Protein AF-A0A370IIJ2-F1 (afdb_monomer_lite)

Secondary structure (DSSP, 8-state):
-----------GGGGSSHHHHHHHHHHHHHHHHHHHHHHHHHHTTT-HHHHHHHHHHHHHHHHHHHHHHHHHHHHT-

Organism: NCBI:txid1236180

Sequence (77 aa):
MGRRREGGTVPADDYLDATTAAFVGVFVAGLFGFAALLAYVAGGDVLPAVRALSGALAGLGAVFLLLALVAAALLAR

pLDDT: mean 89.7, std 13.2, range [48.16, 98.5]

Radius of gyration: 19.51 Å; chains: 1; bounding box: 49×41×44 Å

Foldseek 3Di:
DDDDPPDPDDPPCVCQALVNLQVVLLVQLVVLQVVLVVLCVVALVPDVVSVVSSVVSNVVSVVSNVVSNVSSVVRVD

Structure (mmCIF, N/CA/C/O backbone):
data_AF-A0A370IIJ2-F1
#
_entry.id   AF-A0A370IIJ2-F1
#
loop_
_atom_site.group_PDB
_atom_site.id
_atom_site.type_symbol
_atom_site.label_atom_id
_atom_site.label_alt_id
_atom_site.label_comp_id
_atom_site.label_asym_id
_atom_site.label_entity_id
_atom_site.label_seq_id
_atom_site.pdbx_PDB_ins_code
_atom_site.Cartn_x
_atom_site.Cartn_y
_atom_site.Cartn_z
_atom_site.occupancy
_atom_site.B_iso_or_equiv
_atom_site.auth_seq_id
_atom_site.auth_comp_id
_atom_site.auth_asy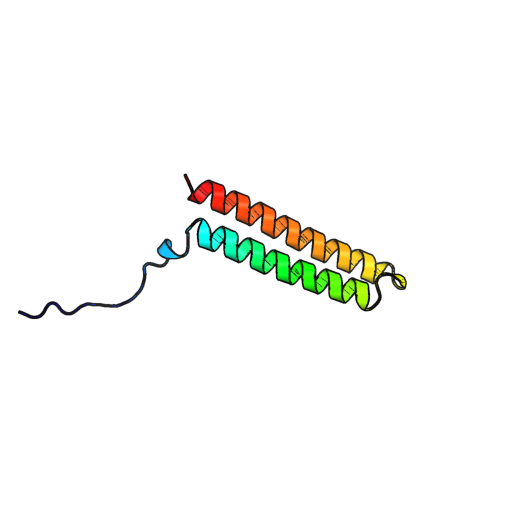m_id
_atom_site.auth_atom_id
_atom_site.pdbx_PDB_model_num
ATOM 1 N N . MET A 1 1 ? 31.278 -34.442 -28.050 1.00 48.16 1 MET A N 1
ATOM 2 C CA . MET A 1 1 ? 31.862 -33.331 -27.268 1.00 48.16 1 MET A CA 1
ATOM 3 C C . MET A 1 1 ? 30.715 -32.605 -26.572 1.00 48.16 1 MET A C 1
ATOM 5 O O . MET A 1 1 ? 30.036 -31.793 -27.185 1.00 48.16 1 MET A O 1
ATOM 9 N N . GLY A 1 2 ? 30.373 -33.040 -25.357 1.00 48.38 2 GLY A N 1
ATOM 10 C CA . GLY A 1 2 ? 29.196 -32.559 -24.631 1.00 48.38 2 GLY A CA 1
ATOM 11 C C . GLY A 1 2 ? 29.497 -31.246 -23.921 1.00 48.38 2 GLY A C 1
ATOM 12 O O . GLY A 1 2 ? 30.301 -31.227 -22.994 1.00 48.38 2 GLY A O 1
ATOM 13 N N . ARG A 1 3 ? 28.848 -30.156 -24.341 1.00 64.31 3 ARG A N 1
ATOM 14 C CA . ARG A 1 3 ? 28.799 -28.930 -23.540 1.00 64.31 3 ARG A CA 1
ATOM 15 C C . ARG A 1 3 ? 27.897 -29.198 -22.338 1.00 64.31 3 ARG A C 1
ATOM 17 O O . ARG A 1 3 ? 26.678 -29.272 -22.486 1.00 64.31 3 ARG A O 1
ATOM 24 N N . ARG A 1 4 ? 28.504 -29.390 -21.164 1.00 63.28 4 ARG A N 1
ATOM 25 C CA . ARG A 1 4 ? 27.799 -29.306 -19.882 1.00 63.28 4 ARG A CA 1
ATOM 26 C C . ARG A 1 4 ? 27.175 -27.911 -19.807 1.00 63.28 4 ARG A C 1
ATOM 28 O O . ARG A 1 4 ? 27.879 -26.921 -19.962 1.00 63.28 4 ARG A O 1
ATOM 35 N N . ARG A 1 5 ? 25.853 -27.840 -19.639 1.00 63.62 5 ARG A N 1
ATOM 36 C CA . ARG A 1 5 ? 25.170 -26.607 -19.237 1.00 63.62 5 ARG A CA 1
ATOM 37 C C . ARG A 1 5 ? 25.469 -26.432 -17.755 1.00 63.62 5 ARG A C 1
ATOM 39 O O . ARG A 1 5 ? 24.892 -27.124 -16.923 1.00 63.62 5 ARG A O 1
ATOM 46 N N . GLU A 1 6 ? 26.474 -25.628 -17.461 1.00 60.41 6 GLU A N 1
ATOM 47 C CA . GLU A 1 6 ? 26.830 -25.258 -16.099 1.00 60.41 6 GLU A CA 1
ATOM 48 C C . GLU A 1 6 ? 25.726 -24.355 -15.525 1.00 60.41 6 GLU A C 1
ATOM 50 O O . GLU A 1 6 ? 25.272 -23.439 -16.201 1.00 60.41 6 GLU A O 1
ATOM 55 N N . GLY A 1 7 ? 25.266 -24.679 -14.312 1.00 58.00 7 GLY A N 1
ATOM 56 C CA . GLY A 1 7 ? 24.599 -23.777 -13.363 1.00 58.00 7 GLY A CA 1
ATOM 57 C C . GLY A 1 7 ? 23.432 -22.933 -13.878 1.00 58.00 7 GLY A C 1
ATOM 58 O O . GLY A 1 7 ? 23.616 -21.791 -14.273 1.00 58.00 7 GLY A O 1
ATOM 59 N N . GLY A 1 8 ? 22.207 -23.453 -13.764 1.00 60.28 8 GLY A N 1
ATOM 60 C CA . GLY A 1 8 ? 20.963 -22.705 -13.985 1.00 60.28 8 GLY A CA 1
ATOM 61 C C . GLY A 1 8 ? 20.642 -21.698 -12.874 1.00 60.28 8 GLY A C 1
ATOM 62 O O . GLY A 1 8 ? 19.587 -21.793 -12.256 1.00 60.28 8 GLY A O 1
ATOM 63 N N . THR A 1 9 ? 21.543 -20.759 -12.592 1.00 64.62 9 THR A N 1
ATOM 64 C CA . THR A 1 9 ? 21.232 -19.570 -11.792 1.00 64.62 9 THR A CA 1
ATOM 65 C C . THR A 1 9 ? 20.919 -18.433 -12.749 1.00 64.62 9 THR A C 1
ATOM 67 O O . THR A 1 9 ? 21.818 -17.927 -13.419 1.00 64.62 9 THR A O 1
ATOM 70 N N . VAL A 1 10 ? 19.640 -18.069 -12.835 1.00 69.19 10 VAL A N 1
ATOM 71 C CA . VAL A 1 10 ? 19.213 -16.827 -13.488 1.00 69.19 10 VAL A CA 1
ATOM 72 C C . VAL A 1 10 ? 19.962 -15.669 -12.809 1.00 69.19 10 VAL A C 1
ATOM 74 O O . VAL A 1 10 ? 19.954 -15.622 -11.572 1.00 69.19 10 VAL A O 1
ATOM 77 N N . PRO A 1 11 ? 20.658 -14.803 -13.565 1.00 78.00 11 PRO A N 1
ATOM 78 C CA . PRO A 1 11 ? 21.321 -13.625 -13.016 1.00 78.00 11 PRO A CA 1
ATOM 79 C C . PRO A 1 11 ? 20.341 -12.807 -12.160 1.00 78.00 11 PRO A C 1
ATOM 81 O O . PRO A 1 11 ? 19.189 -12.608 -12.536 1.00 78.00 11 PRO A O 1
ATOM 84 N N . ALA A 1 12 ? 20.750 -12.394 -10.957 1.00 73.31 12 ALA A N 1
ATOM 85 C CA . ALA A 1 12 ? 19.843 -11.730 -10.008 1.00 73.31 12 ALA A CA 1
ATOM 86 C C . ALA A 1 12 ? 19.310 -10.381 -10.532 1.00 73.31 12 ALA A C 1
ATOM 88 O O . ALA A 1 12 ? 18.257 -9.910 -10.106 1.00 73.31 12 ALA A O 1
ATOM 89 N N . ASP A 1 13 ? 20.040 -9.783 -11.464 1.00 74.50 13 ASP A N 1
ATOM 90 C CA . ASP A 1 13 ? 19.699 -8.597 -12.235 1.00 74.50 13 ASP A CA 1
ATOM 91 C C . ASP A 1 13 ? 18.475 -8.781 -13.142 1.00 74.50 13 ASP A C 1
ATOM 93 O O . ASP A 1 13 ? 17.755 -7.807 -13.346 1.00 74.50 13 ASP A O 1
ATOM 97 N N . ASP A 1 14 ? 18.141 -10.002 -13.576 1.00 76.25 14 ASP A N 1
ATOM 98 C CA . ASP A 1 14 ? 16.925 -10.251 -14.370 1.00 76.25 14 ASP A CA 1
ATOM 99 C C . ASP A 1 14 ? 15.631 -9.974 -13.574 1.00 76.25 14 ASP A C 1
ATOM 101 O O . ASP A 1 14 ? 14.579 -9.736 -14.163 1.00 76.25 14 ASP A O 1
ATOM 105 N N . TYR A 1 15 ? 15.689 -9.969 -12.234 1.00 73.50 15 TYR A N 1
ATOM 106 C CA . TYR A 1 15 ? 14.557 -9.585 -11.376 1.00 73.50 15 TYR A CA 1
ATOM 107 C C . TYR A 1 15 ? 14.444 -8.067 -11.160 1.00 73.50 15 TYR A C 1
ATOM 109 O O . TYR A 1 15 ? 13.452 -7.598 -10.599 1.00 73.50 15 TYR A O 1
ATOM 117 N N . LEU A 1 16 ? 15.449 -7.286 -11.567 1.00 81.81 16 LEU A N 1
ATOM 118 C CA . LEU A 1 16 ? 15.457 -5.824 -11.481 1.00 81.81 16 LEU A CA 1
ATOM 119 C C . LEU A 1 16 ? 14.925 -5.201 -12.779 1.00 81.81 16 LEU A C 1
ATOM 121 O O . LEU A 1 16 ? 15.532 -4.288 -13.332 1.00 81.81 16 LEU A O 1
ATOM 125 N N . ASP A 1 17 ? 13.782 -5.683 -13.265 1.00 90.06 17 ASP A N 1
ATOM 126 C CA . ASP A 1 17 ? 13.120 -5.148 -14.452 1.00 90.06 17 ASP A CA 1
ATOM 127 C C . ASP A 1 17 ? 11.906 -4.271 -14.094 1.00 90.06 17 ASP A C 1
ATOM 129 O O . ASP A 1 17 ? 11.354 -4.299 -12.986 1.00 90.06 17 ASP A O 1
ATOM 133 N N . ALA A 1 18 ? 11.478 -3.446 -15.053 1.00 92.12 18 ALA A N 1
ATOM 134 C CA . ALA A 1 18 ? 10.355 -2.532 -14.857 1.00 92.12 18 ALA A CA 1
ATOM 135 C C . ALA A 1 18 ? 9.047 -3.276 -14.528 1.00 92.12 18 ALA A C 1
ATOM 137 O O . ALA A 1 18 ? 8.232 -2.784 -13.742 1.00 92.12 18 ALA A O 1
ATOM 138 N N . THR A 1 19 ? 8.857 -4.470 -15.098 1.00 93.94 19 THR A N 1
ATOM 139 C CA . THR A 1 19 ? 7.669 -5.303 -14.883 1.00 93.94 19 THR A CA 1
ATOM 140 C C . THR A 1 19 ? 7.590 -5.785 -13.441 1.00 93.94 19 THR A C 1
ATOM 142 O O . THR A 1 19 ? 6.552 -5.627 -12.795 1.00 93.94 19 THR A O 1
ATOM 145 N N . THR A 1 20 ? 8.686 -6.333 -12.914 1.00 93.31 20 THR A N 1
ATOM 146 C CA . THR A 1 20 ? 8.769 -6.824 -11.537 1.00 93.31 20 THR A CA 1
ATOM 147 C C . THR A 1 20 ? 8.606 -5.673 -10.557 1.00 93.31 20 THR A C 1
ATOM 149 O O . THR A 1 20 ? 7.828 -5.792 -9.610 1.00 93.31 20 THR A O 1
ATOM 152 N N . ALA A 1 21 ? 9.243 -4.524 -10.812 1.00 93.00 21 ALA A N 1
ATOM 153 C CA . ALA A 1 21 ? 9.077 -3.332 -9.984 1.00 93.00 21 ALA A CA 1
ATOM 154 C C . ALA A 1 21 ? 7.603 -2.889 -9.904 1.00 93.00 21 ALA A C 1
ATOM 156 O O . ALA A 1 21 ? 7.072 -2.695 -8.808 1.00 93.00 21 ALA A O 1
ATOM 157 N N . ALA A 1 22 ? 6.913 -2.798 -11.046 1.00 94.88 22 ALA A N 1
ATOM 158 C CA . ALA A 1 22 ? 5.498 -2.434 -11.090 1.00 94.88 22 ALA A CA 1
ATOM 159 C C . ALA A 1 22 ? 4.606 -3.479 -10.395 1.00 94.88 22 ALA A C 1
ATOM 161 O O . ALA A 1 22 ? 3.726 -3.114 -9.612 1.00 94.88 22 ALA A O 1
ATOM 162 N N . PHE A 1 23 ? 4.853 -4.771 -10.632 1.00 95.88 23 PHE A N 1
ATOM 163 C CA . PHE A 1 23 ? 4.104 -5.863 -10.011 1.00 95.88 23 PHE A CA 1
ATOM 164 C C . PHE A 1 23 ? 4.221 -5.842 -8.485 1.00 95.88 23 PHE A C 1
ATOM 166 O O . PHE A 1 23 ? 3.203 -5.856 -7.791 1.00 95.88 23 PHE A O 1
ATOM 173 N N . VAL A 1 24 ? 5.446 -5.756 -7.955 1.00 95.19 24 VAL A N 1
ATOM 174 C CA . VAL A 1 24 ? 5.694 -5.704 -6.507 1.00 95.19 24 VAL A CA 1
ATOM 175 C C . VAL A 1 24 ? 5.020 -4.477 -5.896 1.00 95.19 24 VAL A C 1
ATOM 177 O O . VAL A 1 24 ? 4.373 -4.593 -4.857 1.00 95.19 24 VAL A O 1
ATOM 180 N N . GLY A 1 25 ? 5.097 -3.324 -6.565 1.00 96.31 25 GLY A N 1
ATOM 181 C CA . GLY A 1 25 ? 4.405 -2.107 -6.145 1.00 96.31 25 GLY A CA 1
ATOM 182 C C . GLY A 1 25 ? 2.899 -2.284 -5.996 1.00 96.31 25 GLY A C 1
ATOM 183 O O . GLY A 1 25 ? 2.341 -1.985 -4.941 1.00 96.31 25 GLY A O 1
ATOM 184 N N . VAL A 1 26 ? 2.244 -2.807 -7.036 1.00 97.75 26 VAL A N 1
ATOM 185 C CA . VAL A 1 26 ? 0.796 -3.067 -7.033 1.00 97.75 26 VAL A CA 1
ATOM 186 C C . VAL A 1 26 ? 0.424 -4.097 -5.968 1.00 97.75 26 VAL A C 1
ATOM 188 O O . VAL A 1 26 ? -0.555 -3.904 -5.249 1.00 97.75 26 VAL A O 1
ATOM 191 N N . PHE A 1 27 ? 1.210 -5.164 -5.826 1.00 97.94 27 PHE A N 1
ATOM 192 C CA . PHE A 1 27 ? 0.963 -6.207 -4.837 1.00 97.94 27 PHE A CA 1
ATOM 193 C C . PHE A 1 27 ? 1.037 -5.668 -3.402 1.00 97.94 27 PHE A C 1
ATOM 195 O O . PHE A 1 27 ? 0.100 -5.847 -2.623 1.00 97.94 27 PHE A O 1
ATOM 202 N N . VAL A 1 28 ? 2.112 -4.951 -3.060 1.00 97.88 28 VAL A N 1
ATOM 203 C CA . VAL A 1 28 ? 2.297 -4.355 -1.727 1.00 97.88 28 VAL A CA 1
ATOM 204 C C . VAL A 1 28 ? 1.215 -3.312 -1.442 1.00 97.88 28 VAL A C 1
ATOM 206 O O . VAL A 1 28 ? 0.623 -3.323 -0.361 1.00 97.88 28 VAL A O 1
ATOM 209 N N . ALA A 1 29 ? 0.896 -2.454 -2.413 1.00 98.12 29 ALA A N 1
ATOM 210 C CA . ALA A 1 29 ? -0.194 -1.492 -2.286 1.00 98.12 29 ALA A CA 1
ATOM 211 C C . ALA A 1 29 ? -1.545 -2.181 -2.046 1.00 98.12 29 ALA A C 1
ATOM 213 O O . ALA A 1 29 ? -2.319 -1.739 -1.196 1.00 98.12 29 ALA A O 1
ATOM 214 N N . GLY A 1 30 ? -1.800 -3.298 -2.734 1.00 98.31 30 GLY A N 1
ATOM 215 C CA . GLY A 1 30 ? -2.978 -4.137 -2.534 1.00 98.31 30 GLY A CA 1
ATOM 216 C C . GLY A 1 30 ? -3.063 -4.718 -1.122 1.00 98.31 30 GLY A C 1
ATOM 217 O O . GLY A 1 30 ? -4.123 -4.642 -0.504 1.00 98.31 30 GLY A O 1
ATOM 218 N N . LEU A 1 31 ? -1.957 -5.229 -0.569 1.00 98.50 31 LEU A N 1
ATOM 219 C CA . LEU A 1 31 ? -1.915 -5.746 0.807 1.00 98.50 31 LEU A CA 1
ATOM 220 C C . LEU A 1 31 ? -2.235 -4.661 1.840 1.00 98.50 31 LEU A C 1
ATOM 222 O O . LEU A 1 31 ? -3.044 -4.881 2.741 1.00 98.50 31 LEU A O 1
ATOM 226 N N . PHE A 1 32 ? -1.636 -3.479 1.693 1.00 98.44 32 PHE A N 1
ATOM 227 C CA . PHE A 1 32 ? -1.905 -2.349 2.581 1.00 98.44 32 PHE A CA 1
ATOM 228 C C . PHE A 1 32 ? -3.334 -1.824 2.440 1.00 98.44 32 PHE A C 1
ATOM 230 O O . PHE A 1 32 ? -3.984 -1.556 3.449 1.00 98.44 32 PHE A O 1
ATOM 237 N N . GLY A 1 33 ? -3.852 -1.731 1.214 1.00 98.25 33 GLY A N 1
ATOM 238 C CA . GLY A 1 33 ? -5.243 -1.361 0.958 1.00 98.25 33 GLY A CA 1
ATOM 239 C C . GLY A 1 33 ? -6.228 -2.365 1.559 1.00 98.25 33 GLY A C 1
ATOM 240 O O . GLY A 1 33 ? -7.215 -1.974 2.179 1.00 98.25 33 GLY A O 1
ATOM 241 N N . PHE A 1 34 ? -5.931 -3.661 1.458 1.00 98.31 34 PHE A N 1
ATOM 242 C CA . PHE A 1 34 ? -6.737 -4.710 2.073 1.00 98.31 34 PHE A CA 1
ATOM 243 C C . PHE A 1 34 ? -6.704 -4.633 3.605 1.00 98.31 34 PHE A C 1
ATOM 245 O O . PHE A 1 34 ? -7.753 -4.669 4.245 1.00 98.31 34 PHE A O 1
ATOM 252 N N . ALA A 1 35 ? -5.526 -4.444 4.204 1.00 98.00 35 ALA A N 1
ATOM 253 C CA . ALA A 1 35 ? -5.396 -4.238 5.645 1.00 98.00 35 ALA A CA 1
ATOM 254 C C . ALA A 1 35 ? -6.145 -2.979 6.119 1.00 98.00 35 ALA A C 1
ATOM 256 O O . ALA A 1 35 ? -6.831 -3.015 7.141 1.00 98.00 35 ALA A O 1
ATOM 257 N N . ALA A 1 36 ? -6.069 -1.884 5.358 1.00 98.12 36 ALA A N 1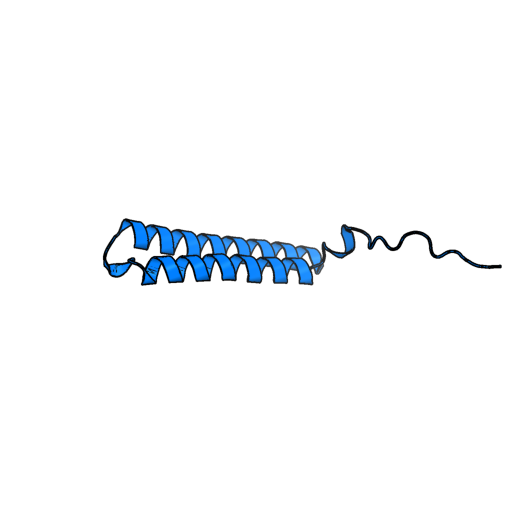
ATOM 258 C CA . ALA A 1 36 ? -6.808 -0.654 5.624 1.00 98.12 36 ALA A CA 1
ATOM 259 C C . ALA A 1 36 ? -8.325 -0.880 5.592 1.00 98.12 36 ALA A C 1
ATOM 261 O O . ALA A 1 36 ? -9.037 -0.388 6.471 1.00 98.12 36 ALA A O 1
ATOM 262 N N . LEU A 1 37 ? -8.812 -1.650 4.615 1.00 98.06 37 LEU A N 1
ATOM 263 C CA . LEU A 1 37 ? -10.222 -2.007 4.495 1.00 98.06 37 LEU A CA 1
ATOM 264 C C . LEU A 1 37 ? -10.679 -2.858 5.683 1.00 98.06 37 LEU A C 1
ATOM 266 O O . LEU A 1 37 ? -11.696 -2.542 6.295 1.00 98.06 37 LEU A O 1
ATOM 270 N N . LEU A 1 38 ? -9.914 -3.889 6.053 1.00 97.69 38 LEU A N 1
ATOM 271 C CA . LEU A 1 38 ? -10.220 -4.724 7.217 1.00 97.69 38 LEU A CA 1
ATOM 272 C C . LEU A 1 38 ? -10.260 -3.906 8.509 1.00 97.69 38 LEU A C 1
ATOM 274 O O . LEU A 1 38 ? -11.194 -4.056 9.291 1.00 97.69 38 LEU A O 1
ATOM 278 N N . ALA A 1 39 ? -9.289 -3.012 8.715 1.00 96.50 39 ALA A N 1
ATOM 279 C CA . ALA A 1 39 ? -9.271 -2.125 9.872 1.00 96.50 39 ALA A CA 1
ATOM 280 C C . ALA A 1 39 ? -10.516 -1.224 9.903 1.00 96.50 39 ALA A C 1
ATOM 282 O O . ALA A 1 39 ? -11.162 -1.100 10.942 1.00 96.50 39 ALA A O 1
ATOM 283 N N . TYR A 1 40 ? -10.894 -0.642 8.761 1.00 96.12 40 TYR A N 1
ATOM 284 C CA . TYR A 1 40 ? -12.087 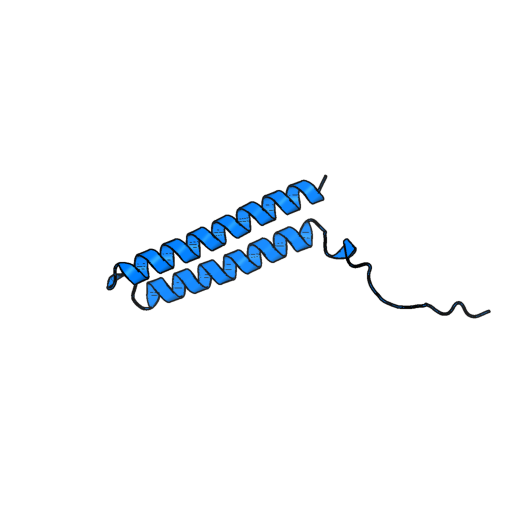0.196 8.674 1.00 96.12 40 TYR A CA 1
ATOM 285 C C . TYR A 1 40 ? -13.364 -0.592 8.988 1.00 96.12 40 TYR A C 1
ATOM 287 O O . TYR A 1 40 ? -14.150 -0.173 9.832 1.00 96.12 40 TYR A O 1
ATOM 295 N N . VAL A 1 41 ? -13.545 -1.760 8.367 1.00 97.00 41 VAL A N 1
ATOM 296 C CA . VAL A 1 41 ? -14.721 -2.621 8.571 1.00 97.00 41 VAL A CA 1
ATOM 297 C C . VAL A 1 41 ? -14.808 -3.128 10.012 1.00 97.00 41 VAL A C 1
ATOM 299 O O . VAL A 1 41 ? -15.900 -3.216 10.565 1.00 97.00 41 VAL A O 1
ATOM 302 N N . ALA A 1 42 ? -13.674 -3.436 10.645 1.00 95.56 42 ALA A N 1
ATOM 303 C CA . ALA A 1 42 ? -13.645 -3.960 12.007 1.00 95.56 42 ALA A CA 1
ATOM 304 C C . ALA A 1 42 ? -14.045 -2.927 13.077 1.00 95.56 42 ALA A C 1
ATOM 306 O O . ALA A 1 42 ? -14.498 -3.316 14.152 1.00 95.56 42 ALA A O 1
ATOM 307 N N . GLY A 1 43 ? -13.871 -1.624 12.824 1.00 93.44 43 GLY A N 1
ATOM 308 C CA . GLY A 1 43 ? -14.191 -0.611 13.837 1.00 93.44 43 GLY A CA 1
ATOM 309 C C . GLY A 1 43 ? -13.879 0.843 13.488 1.00 93.44 43 GLY A C 1
ATOM 310 O O . GLY A 1 43 ? -13.836 1.677 14.392 1.00 93.44 43 GLY A O 1
ATOM 311 N N . GLY A 1 44 ? -13.654 1.170 12.215 1.00 88.88 44 GLY A N 1
ATOM 312 C CA . GLY A 1 44 ? -13.301 2.518 11.761 1.00 88.88 44 GLY A CA 1
ATOM 313 C C . GLY A 1 44 ? -14.384 3.566 12.019 1.00 88.88 44 GLY A C 1
ATOM 314 O O . GLY A 1 44 ? -14.057 4.715 12.306 1.00 88.88 44 GLY A O 1
ATOM 315 N N . ASP A 1 45 ? -15.660 3.181 11.995 1.00 90.94 45 ASP A N 1
ATOM 316 C CA . ASP A 1 45 ? -16.766 4.106 12.286 1.00 90.94 45 ASP A CA 1
ATOM 317 C C . ASP A 1 45 ? -16.962 4.362 13.789 1.00 90.94 45 ASP A C 1
ATOM 319 O O . ASP A 1 45 ? -17.569 5.359 14.17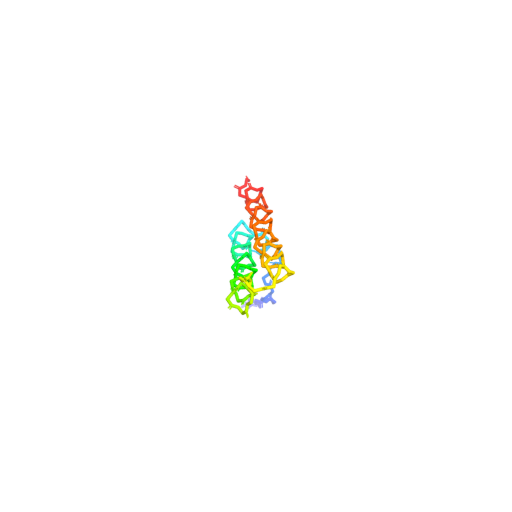5 1.00 90.94 45 ASP A O 1
ATOM 323 N N . VAL A 1 46 ? -16.435 3.482 14.646 1.00 94.88 46 VAL A N 1
ATOM 324 C CA . VAL A 1 46 ? -16.679 3.513 16.097 1.00 94.88 46 VAL A CA 1
ATOM 325 C C . VAL A 1 46 ? -15.479 4.078 16.857 1.00 94.88 46 VAL A C 1
ATOM 327 O O . VAL A 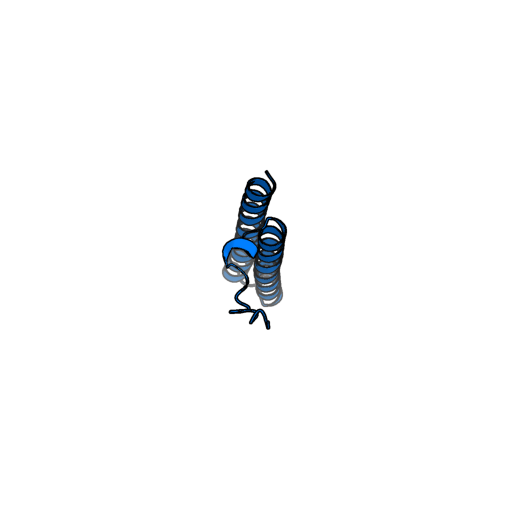1 46 ? -15.651 4.834 17.812 1.00 94.88 46 VAL A O 1
ATOM 330 N N . LEU A 1 47 ? -14.254 3.738 16.441 1.00 96.00 47 LEU A N 1
ATOM 331 C CA . LEU A 1 47 ? -13.025 4.150 17.116 1.00 96.00 47 LEU A CA 1
ATOM 332 C C . LEU A 1 47 ? -12.179 5.078 16.227 1.00 96.00 47 LEU A C 1
ATOM 334 O O . LEU A 1 47 ? -11.616 4.622 15.226 1.00 96.00 47 LEU A O 1
ATOM 338 N N . PRO A 1 48 ? -11.963 6.351 16.626 1.00 95.50 48 PRO A N 1
ATOM 339 C CA . PRO A 1 48 ? -11.144 7.298 15.864 1.00 95.50 48 PRO A CA 1
ATOM 340 C C . PRO A 1 48 ? -9.723 6.795 15.586 1.00 95.50 48 PRO A C 1
ATOM 342 O O . PRO A 1 48 ? -9.179 7.024 14.508 1.00 95.50 48 PRO A O 1
ATOM 345 N N . ALA A 1 49 ? -9.133 6.066 16.539 1.00 96.44 49 ALA A N 1
ATOM 346 C CA . ALA A 1 49 ? -7.807 5.475 16.385 1.00 96.44 49 ALA A CA 1
ATOM 347 C C . ALA A 1 49 ? -7.759 4.428 15.258 1.00 96.44 49 ALA A C 1
ATOM 349 O O . ALA A 1 49 ? -6.802 4.395 14.488 1.00 96.44 49 ALA A O 1
ATOM 350 N N . VAL A 1 50 ? -8.807 3.611 15.116 1.00 96.19 50 VAL A N 1
ATOM 351 C CA . VAL A 1 50 ? -8.901 2.588 14.062 1.00 96.19 50 VAL A CA 1
ATOM 352 C C . VAL A 1 50 ? -9.099 3.244 12.696 1.00 96.19 50 VAL A C 1
ATOM 354 O O . VAL A 1 50 ? -8.482 2.830 11.715 1.00 96.19 50 VAL A O 1
ATOM 357 N N . ARG A 1 51 ? -9.881 4.329 12.632 1.00 97.06 51 ARG A N 1
ATOM 358 C CA . ARG A 1 51 ? -10.016 5.142 11.416 1.00 97.06 51 ARG A CA 1
ATOM 359 C C . ARG A 1 51 ? -8.684 5.747 10.979 1.00 97.06 51 ARG A C 1
ATOM 361 O O . ARG A 1 51 ? -8.337 5.667 9.803 1.00 97.06 51 ARG A O 1
ATOM 368 N N . ALA A 1 52 ? -7.939 6.329 11.919 1.00 97.75 52 ALA A N 1
ATOM 369 C CA . ALA A 1 52 ? -6.619 6.891 11.650 1.00 97.75 52 ALA A CA 1
ATOM 370 C C . ALA A 1 52 ? -5.635 5.811 11.171 1.00 97.75 52 ALA A C 1
ATOM 372 O O . ALA A 1 52 ? -4.926 6.027 10.190 1.00 97.75 52 ALA A O 1
ATOM 373 N N . LEU A 1 53 ? -5.646 4.632 11.802 1.00 97.19 53 LEU A N 1
ATOM 374 C CA . LEU A 1 53 ? -4.845 3.480 11.384 1.00 97.19 53 LEU A CA 1
ATOM 375 C C . LEU A 1 53 ? -5.191 3.021 9.960 1.00 97.19 53 LEU A C 1
ATOM 377 O O . LEU A 1 53 ? -4.289 2.832 9.150 1.00 97.19 53 LEU A O 1
ATOM 381 N N . SER A 1 54 ? -6.478 2.873 9.637 1.00 97.69 54 SER A N 1
ATOM 382 C CA . SER A 1 54 ? -6.931 2.514 8.287 1.00 97.69 54 SER A CA 1
ATOM 383 C C . SER A 1 54 ? -6.451 3.533 7.246 1.00 97.69 54 SER A C 1
ATOM 385 O O . SER A 1 54 ? -5.857 3.154 6.236 1.00 97.69 54 SER A O 1
ATOM 387 N N . GLY A 1 55 ? -6.602 4.831 7.533 1.00 97.88 55 GLY A N 1
ATOM 388 C CA . GLY A 1 55 ? -6.079 5.897 6.678 1.00 97.88 55 GLY A CA 1
ATOM 389 C C . GLY A 1 55 ? -4.559 5.831 6.497 1.00 97.88 55 GLY A C 1
ATOM 390 O O . GLY A 1 55 ? -4.070 5.965 5.376 1.00 97.88 55 GLY A O 1
ATOM 391 N N . ALA A 1 56 ? -3.810 5.568 7.571 1.00 98.38 56 ALA A N 1
ATOM 392 C CA . ALA A 1 56 ? -2.356 5.427 7.521 1.00 98.38 56 ALA A CA 1
ATOM 393 C C . ALA A 1 56 ? -1.916 4.222 6.675 1.00 98.38 56 ALA A C 1
ATOM 395 O O . ALA A 1 56 ? -0.998 4.349 5.867 1.00 98.38 56 ALA A O 1
ATOM 396 N N . LEU A 1 57 ? -2.589 3.075 6.811 1.00 98.12 57 LEU A N 1
ATOM 397 C CA . LEU A 1 57 ? -2.326 1.880 6.005 1.00 98.12 57 LEU A CA 1
ATOM 398 C C . LEU A 1 57 ? -2.597 2.143 4.519 1.00 98.12 57 LEU A C 1
ATOM 400 O O . LEU A 1 57 ? -1.744 1.848 3.684 1.00 98.12 57 LEU A O 1
ATOM 404 N N . ALA A 1 58 ? -3.735 2.757 4.186 1.00 97.94 58 ALA A N 1
ATOM 405 C CA . ALA A 1 58 ? -4.066 3.111 2.807 1.00 97.94 58 ALA A CA 1
ATOM 406 C C . ALA A 1 58 ? -3.043 4.093 2.211 1.00 97.94 58 ALA A C 1
ATOM 408 O O . ALA A 1 58 ? -2.571 3.900 1.089 1.00 97.94 58 ALA A O 1
ATOM 409 N N . GLY A 1 59 ? -2.656 5.115 2.982 1.00 98.12 59 GLY A N 1
ATOM 410 C CA . GLY A 1 59 ? -1.628 6.076 2.589 1.00 98.12 59 GLY A CA 1
ATOM 411 C C . GLY A 1 59 ? -0.272 5.415 2.350 1.00 98.12 59 GLY A C 1
ATOM 412 O O . GLY A 1 59 ? 0.372 5.688 1.339 1.00 98.12 59 GLY A O 1
ATOM 413 N N . LEU A 1 60 ? 0.140 4.493 3.224 1.00 98.19 60 LEU A N 1
ATOM 414 C CA . LEU A 1 60 ? 1.392 3.758 3.067 1.00 98.19 60 LEU A CA 1
ATOM 415 C C . LEU A 1 60 ? 1.380 2.894 1.798 1.00 98.19 60 LEU A C 1
ATOM 417 O O . LEU A 1 60 ? 2.342 2.928 1.032 1.00 98.19 60 LEU A O 1
ATOM 421 N N . GLY A 1 61 ? 0.273 2.201 1.517 1.00 97.75 61 GLY A N 1
ATOM 422 C CA . GLY A 1 61 ? 0.091 1.468 0.261 1.00 97.75 61 GLY A CA 1
ATOM 423 C C . GLY A 1 61 ? 0.227 2.361 -0.977 1.00 97.75 61 GLY A C 1
ATOM 424 O O . GLY A 1 61 ? 0.930 2.002 -1.921 1.00 97.75 61 GLY A O 1
ATOM 425 N N . ALA A 1 62 ? -0.374 3.555 -0.957 1.00 98.19 62 ALA A N 1
ATOM 426 C CA . ALA A 1 62 ? -0.254 4.523 -2.048 1.00 98.19 62 ALA A CA 1
ATOM 427 C C . ALA A 1 62 ? 1.189 5.024 -2.237 1.00 98.19 62 ALA A C 1
ATOM 429 O O . ALA A 1 62 ? 1.657 5.133 -3.371 1.00 98.19 62 ALA A O 1
ATOM 430 N N . VAL A 1 63 ? 1.919 5.280 -1.146 1.00 98.38 63 VAL A N 1
ATOM 431 C CA . VAL A 1 63 ? 3.341 5.660 -1.202 1.00 98.38 63 VAL A CA 1
ATOM 432 C C . VAL A 1 63 ? 4.172 4.555 -1.854 1.00 98.38 63 VAL A C 1
ATOM 434 O O . VAL A 1 63 ? 4.947 4.842 -2.765 1.00 98.38 63 VAL A O 1
ATOM 437 N N . PHE A 1 64 ? 3.983 3.294 -1.454 1.00 96.50 64 PHE A N 1
ATOM 438 C CA . PHE A 1 64 ? 4.685 2.162 -2.069 1.00 96.50 64 PHE A CA 1
ATOM 439 C C . PHE A 1 64 ? 4.388 2.032 -3.564 1.00 96.50 64 PHE A C 1
ATOM 441 O O . PHE A 1 64 ? 5.313 1.814 -4.347 1.00 96.50 64 PHE A O 1
ATOM 448 N N . LEU A 1 65 ? 3.131 2.223 -3.972 1.00 97.38 65 LEU A N 1
ATOM 449 C CA . LEU A 1 65 ? 2.760 2.206 -5.385 1.00 97.38 65 LEU A CA 1
ATOM 450 C C . LEU A 1 65 ? 3.490 3.301 -6.171 1.00 97.38 65 LEU A C 1
ATOM 452 O O . LEU A 1 65 ? 4.077 3.019 -7.211 1.00 97.38 65 LEU A O 1
ATOM 456 N N . LEU A 1 66 ? 3.487 4.539 -5.670 1.00 98.12 66 LEU A N 1
ATOM 457 C CA . LEU A 1 66 ? 4.155 5.660 -6.334 1.00 98.12 66 LEU A CA 1
ATOM 458 C C . LEU A 1 66 ? 5.661 5.421 -6.474 1.00 98.12 66 LEU A C 1
ATOM 460 O O . LEU A 1 66 ? 6.211 5.618 -7.555 1.00 98.12 66 LEU A O 1
ATOM 464 N N . LEU A 1 67 ? 6.320 4.953 -5.411 1.00 97.31 67 LEU A N 1
ATOM 465 C CA . LEU A 1 67 ? 7.750 4.639 -5.443 1.00 97.31 67 LEU A CA 1
ATOM 466 C C . LEU A 1 67 ? 8.068 3.528 -6.449 1.00 97.31 67 LEU A C 1
ATOM 468 O O . LEU A 1 67 ? 9.036 3.639 -7.200 1.00 97.31 67 LEU A O 1
ATOM 472 N N . ALA A 1 68 ? 7.237 2.488 -6.506 1.00 95.94 68 ALA A N 1
ATOM 473 C CA . ALA A 1 68 ? 7.400 1.401 -7.461 1.00 95.94 68 ALA A CA 1
ATOM 474 C C . ALA A 1 68 ? 7.195 1.854 -8.912 1.00 95.94 68 ALA A C 1
ATOM 476 O O . ALA A 1 68 ? 7.962 1.458 -9.786 1.00 95.94 68 ALA A O 1
ATOM 477 N N . LEU A 1 69 ? 6.213 2.723 -9.177 1.00 97.00 69 LEU A N 1
ATOM 478 C CA . LEU A 1 69 ? 6.008 3.305 -10.506 1.00 97.00 69 LEU A CA 1
ATOM 479 C C . LEU A 1 69 ? 7.184 4.191 -10.926 1.00 97.00 69 LEU A C 1
ATOM 481 O O . LEU A 1 69 ? 7.599 4.138 -12.081 1.00 97.00 69 LEU A O 1
ATOM 485 N N . VAL A 1 70 ? 7.754 4.967 -9.998 1.00 97.44 70 VAL A N 1
ATOM 486 C CA . VAL A 1 70 ? 8.979 5.740 -10.254 1.00 97.44 70 VAL A CA 1
ATOM 487 C C . VAL A 1 70 ? 10.140 4.804 -10.586 1.00 97.44 70 VAL A C 1
ATOM 489 O O . VAL A 1 70 ? 10.811 5.018 -11.591 1.00 97.44 70 VAL A O 1
ATOM 492 N N . ALA A 1 71 ? 10.354 3.744 -9.803 1.00 94.88 71 ALA A N 1
ATOM 493 C CA . ALA A 1 71 ? 11.401 2.760 -10.072 1.00 94.88 71 ALA A CA 1
ATOM 494 C C . ALA A 1 71 ? 11.213 2.078 -11.438 1.00 94.88 71 ALA A C 1
ATOM 496 O O . ALA A 1 71 ? 12.148 2.027 -12.232 1.00 94.88 71 ALA A O 1
ATOM 497 N N . ALA A 1 72 ? 9.994 1.634 -11.755 1.00 94.56 72 ALA A N 1
ATOM 498 C CA . ALA A 1 72 ? 9.668 1.035 -13.045 1.00 94.56 72 ALA A CA 1
ATOM 499 C C . ALA A 1 72 ? 9.918 2.008 -14.210 1.00 94.56 72 ALA A C 1
ATOM 501 O O . ALA A 1 72 ? 10.503 1.626 -15.219 1.00 94.56 72 ALA A O 1
ATOM 502 N N . ALA A 1 73 ? 9.542 3.281 -14.058 1.00 95.44 73 ALA A N 1
ATOM 503 C CA . ALA A 1 73 ? 9.786 4.311 -15.066 1.00 95.44 73 ALA A CA 1
ATOM 504 C C . ALA A 1 73 ? 11.277 4.634 -15.256 1.00 95.44 73 ALA A C 1
ATOM 506 O O . ALA A 1 73 ? 11.666 5.061 -16.341 1.00 95.44 73 ALA A O 1
ATOM 507 N N . LEU A 1 74 ? 12.105 4.462 -14.221 1.00 95.88 74 LEU A N 1
ATOM 508 C CA . LEU A 1 74 ? 13.559 4.596 -14.322 1.00 95.88 74 LEU A CA 1
ATOM 509 C C . LEU A 1 74 ? 14.195 3.386 -15.019 1.00 95.88 74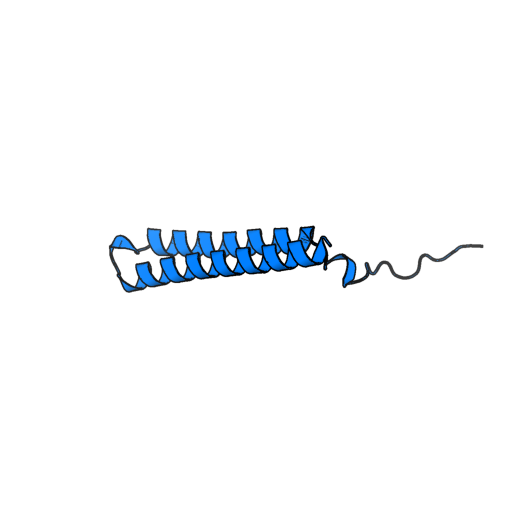 LEU A C 1
ATOM 511 O O . LEU A 1 74 ? 15.113 3.579 -15.805 1.00 95.88 74 LEU A O 1
ATOM 515 N N . LEU A 1 75 ? 13.692 2.176 -14.757 1.00 93.44 75 LEU A N 1
ATOM 516 C CA . LEU A 1 75 ? 14.169 0.920 -15.356 1.00 93.44 75 LEU A CA 1
ATOM 517 C C . LEU A 1 75 ? 13.726 0.728 -16.813 1.00 93.44 75 LEU A C 1
ATOM 519 O O . LEU A 1 75 ? 14.362 -0.007 -17.556 1.00 93.44 75 LEU A O 1
ATOM 523 N N . ALA A 1 76 ? 12.629 1.365 -17.226 1.00 88.25 76 ALA A N 1
ATOM 524 C CA . ALA A 1 76 ? 12.109 1.293 -18.593 1.00 88.25 76 ALA A CA 1
ATOM 525 C C . ALA A 1 76 ? 12.826 2.227 -19.593 1.00 88.25 76 ALA A C 1
ATOM 527 O O . ALA A 1 76 ? 12.396 2.319 -20.744 1.00 88.25 76 ALA A O 1
ATOM 528 N N . ARG A 1 77 ? 13.853 2.962 -19.150 1.00 76.88 77 ARG A N 1
ATOM 529 C CA . ARG A 1 77 ? 14.675 3.859 -19.977 1.00 76.88 77 ARG A CA 1
ATOM 530 C C . ARG A 1 77 ? 15.915 3.146 -20.486 1.00 76.88 77 ARG A C 1
ATOM 532 O O . ARG A 1 77 ? 16.288 3.437 -21.642 1.00 76.88 77 ARG A O 1
#